Protein AF-A0A0K8S5V0-F1 (afdb_monomer_lite)

Sequence (129 aa):
MAKTDKPDLTLFTMEKYEAITKYKTSYHTFQMPVTLALLMTGVEDPETHRQAKTILLKMGEFFQIQDDFLDCFGDPAVTGKNGTDIQDGKCTWLAVVALQRATPKQRQFMEENYGSSDPEAVAKIRHLY

Secondary structure (DSSP, 8-state):
----S---GGG--HHHHHHHHIIIIIIIIIIHHHHHHHHHTT---HHHHHHHHHHHHHHHHHHHHHHHHHHHHS-HHHHSS---TTTTT---HHHHHHHHH--HHHHHHHHHHTT-S-HHHHHHHHHH-

Radius of gyration: 17.79 Å; chains: 1; bounding box: 38×32×48 Å

Foldseek 3Di:
DQPPDADDLVCLAPVNLLVCQLPVWLCPPFLVVVVVVCVVVVNPDVVVSVVSSVVSSVVSSVVQLVVLVCLLPNDCVVVVDHRCCQLQNHSHPLSNVLCVVDDPVRVVLSSVQGNHPDPVSSVSSSVSD

Structure (mmCIF, N/CA/C/O backbone):
data_AF-A0A0K8S5V0-F1
#
_entry.id   AF-A0A0K8S5V0-F1
#
loop_
_atom_site.group_PDB
_atom_site.id
_atom_site.type_symbol
_atom_site.label_atom_id
_atom_site.label_alt_id
_atom_site.label_comp_id
_atom_site.label_asym_id
_atom_site.label_entity_id
_atom_site.label_seq_id
_atom_site.pdbx_PDB_ins_code
_atom_site.Cartn_x
_atom_site.Cartn_y
_atom_site.Cartn_z
_atom_site.occupancy
_atom_site.B_iso_or_equiv
_atom_site.auth_seq_id
_atom_site.auth_comp_id
_atom_site.auth_asym_id
_atom_site.auth_atom_id
_atom_site.pdbx_PDB_model_num
ATOM 1 N N . MET A 1 1 ? 5.108 -14.095 19.553 1.00 36.44 1 MET A N 1
ATOM 2 C CA . MET A 1 1 ? 5.157 -12.886 20.403 1.00 36.44 1 MET A CA 1
ATOM 3 C C . MET A 1 1 ? 4.077 -11.948 19.901 1.00 36.44 1 MET A C 1
ATOM 5 O O . MET A 1 1 ? 4.107 -11.625 18.721 1.00 36.44 1 MET A O 1
ATOM 9 N N . ALA A 1 2 ? 3.086 -11.609 20.727 1.00 40.25 2 ALA A N 1
ATOM 10 C CA . ALA A 1 2 ? 2.073 -10.628 20.343 1.00 40.25 2 ALA A CA 1
ATOM 11 C C . ALA A 1 2 ? 2.767 -9.270 20.153 1.00 40.25 2 ALA A C 1
ATOM 13 O O . ALA A 1 2 ? 3.484 -8.836 21.052 1.00 40.25 2 ALA A O 1
ATOM 14 N N . LYS A 1 3 ? 2.615 -8.637 18.983 1.00 49.25 3 LYS A N 1
ATOM 15 C CA . LYS A 1 3 ? 3.011 -7.235 18.802 1.00 49.25 3 LYS A CA 1
ATOM 16 C C . LYS A 1 3 ? 2.141 -6.410 19.748 1.00 49.25 3 LYS A C 1
ATOM 18 O O . LYS A 1 3 ? 0.935 -6.335 19.554 1.00 49.25 3 LYS A O 1
ATOM 23 N N . THR A 1 4 ? 2.742 -5.883 20.806 1.00 51.28 4 THR A N 1
ATOM 24 C CA . THR A 1 4 ? 2.051 -5.124 21.857 1.00 51.28 4 THR A CA 1
ATOM 25 C C . THR A 1 4 ? 1.828 -3.658 21.501 1.00 51.28 4 THR A C 1
ATOM 27 O O . THR A 1 4 ? 1.014 -3.009 22.151 1.00 51.28 4 THR A O 1
ATOM 30 N N . ASP A 1 5 ? 2.483 -3.146 20.458 1.00 71.00 5 ASP A N 1
ATOM 31 C CA . ASP A 1 5 ? 2.390 -1.733 20.100 1.00 71.00 5 ASP A CA 1
ATOM 32 C C . ASP A 1 5 ? 1.408 -1.544 18.944 1.00 71.00 5 ASP A C 1
ATOM 34 O O . ASP A 1 5 ? 1.657 -1.969 17.811 1.00 71.00 5 ASP A O 1
ATOM 38 N N . LYS A 1 6 ? 0.271 -0.907 19.249 1.00 83.44 6 LYS A N 1
ATOM 39 C CA . LYS A 1 6 ? -0.672 -0.428 18.234 1.00 83.44 6 LYS A CA 1
ATOM 40 C C . LYS A 1 6 ? 0.050 0.513 17.262 1.00 83.44 6 LYS A C 1
ATOM 42 O O . LYS A 1 6 ? 0.926 1.270 17.688 1.00 83.44 6 LYS A O 1
ATOM 47 N N . PRO A 1 7 ? -0.305 0.501 15.967 1.00 92.88 7 PRO A N 1
ATOM 48 C CA . PRO A 1 7 ? 0.331 1.381 15.002 1.00 92.88 7 PRO A CA 1
ATOM 49 C C . PRO A 1 7 ? 0.015 2.848 15.308 1.00 92.88 7 PRO A C 1
ATOM 51 O O . PRO A 1 7 ? -1.126 3.208 15.593 1.00 92.88 7 PRO A O 1
ATOM 54 N N . ASP A 1 8 ? 1.021 3.707 15.172 1.00 94.62 8 ASP A N 1
ATOM 55 C CA . ASP A 1 8 ? 0.813 5.151 15.171 1.00 94.62 8 ASP A CA 1
ATOM 56 C C . ASP A 1 8 ? 0.173 5.582 13.840 1.00 94.62 8 ASP A C 1
ATOM 58 O O . ASP A 1 8 ? 0.841 5.693 12.804 1.00 94.62 8 ASP A O 1
ATOM 62 N N . LEU A 1 9 ? -1.141 5.825 13.877 1.00 96.00 9 LEU A N 1
ATOM 63 C CA . LEU A 1 9 ? -1.925 6.231 12.710 1.00 96.00 9 LEU A CA 1
ATOM 64 C C . LEU A 1 9 ? -1.591 7.650 12.226 1.00 96.00 9 LEU A C 1
ATOM 66 O O . LEU A 1 9 ? -1.969 8.015 11.114 1.00 96.00 9 LEU A O 1
ATOM 70 N N . THR A 1 10 ? -0.851 8.461 12.992 1.00 95.81 10 THR A N 1
ATOM 71 C CA . THR A 1 10 ? -0.358 9.760 12.496 1.00 95.81 10 THR A CA 1
ATOM 72 C C . THR A 1 10 ? 0.660 9.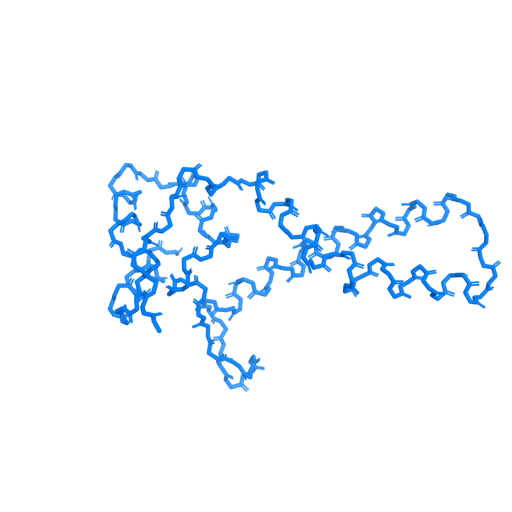589 11.372 1.00 95.81 10 THR A C 1
ATOM 74 O O . THR A 1 10 ? 0.771 10.449 10.500 1.00 95.81 10 THR A O 1
ATOM 77 N N . LEU A 1 11 ? 1.341 8.440 11.331 1.00 96.19 11 LEU A N 1
ATOM 78 C CA . LEU A 1 11 ? 2.292 8.103 10.280 1.00 96.19 11 LEU A CA 1
ATOM 79 C C . LEU A 1 11 ? 1.615 7.569 9.012 1.00 96.19 11 LEU A C 1
ATOM 81 O O . LEU A 1 11 ? 2.309 7.310 8.032 1.00 96.19 11 LEU A O 1
ATOM 85 N N . PHE A 1 12 ? 0.298 7.351 9.009 1.00 97.75 12 PHE A N 1
ATOM 86 C CA . PHE A 1 12 ? -0.423 6.752 7.883 1.00 97.75 12 PHE A CA 1
ATOM 87 C C . PHE A 1 12 ? -0.788 7.840 6.870 1.00 97.75 12 PHE A C 1
ATOM 89 O O . PHE A 1 12 ? -1.945 8.222 6.698 1.00 97.75 12 PHE A O 1
ATOM 96 N N . THR A 1 13 ? 0.239 8.370 6.212 1.00 98.12 13 THR A N 1
ATOM 97 C CA . THR A 1 13 ? 0.116 9.398 5.179 1.00 98.12 13 THR A CA 1
ATOM 98 C C . THR A 1 13 ? 0.231 8.786 3.787 1.00 98.12 13 THR A C 1
ATOM 100 O O . THR A 1 13 ? 0.876 7.751 3.600 1.00 98.12 13 THR A O 1
ATOM 103 N N . MET A 1 14 ? -0.359 9.449 2.785 1.00 98.00 14 MET A N 1
ATOM 104 C CA . MET A 1 14 ? -0.233 9.006 1.390 1.00 98.00 14 MET A CA 1
ATOM 105 C C . MET A 1 14 ? 1.226 9.030 0.928 1.00 98.00 14 MET A C 1
ATOM 107 O O . MET A 1 14 ? 1.671 8.096 0.280 1.00 98.00 14 MET A O 1
ATOM 111 N N . GLU A 1 15 ? 2.007 10.019 1.366 1.00 97.94 15 GLU A N 1
ATOM 112 C CA . GLU A 1 15 ? 3.447 10.083 1.094 1.00 97.94 15 GLU A CA 1
ATOM 113 C C . GLU A 1 15 ? 4.191 8.842 1.613 1.00 97.94 15 GLU A C 1
ATOM 115 O O . GLU A 1 15 ? 4.983 8.229 0.892 1.00 97.94 15 GLU A O 1
ATOM 120 N N . LYS A 1 16 ? 3.909 8.418 2.855 1.00 97.31 16 LYS A N 1
ATOM 121 C CA . LYS A 1 16 ? 4.514 7.203 3.411 1.00 97.31 16 LYS A CA 1
ATOM 122 C C . LYS A 1 16 ? 4.064 5.965 2.641 1.00 97.31 16 LYS A C 1
ATOM 124 O O . LYS A 1 16 ? 4.885 5.089 2.374 1.00 97.31 16 LYS A O 1
ATOM 129 N N . TYR A 1 17 ? 2.784 5.885 2.284 1.00 98.12 17 TYR A N 1
ATOM 130 C CA . TYR A 1 17 ? 2.240 4.776 1.506 1.00 98.12 17 TYR A CA 1
ATOM 131 C C . TYR A 1 17 ? 2.878 4.665 0.115 1.00 98.12 17 TYR A C 1
ATOM 133 O O . TYR A 1 17 ? 3.335 3.588 -0.269 1.00 98.12 17 TYR A O 1
ATOM 141 N N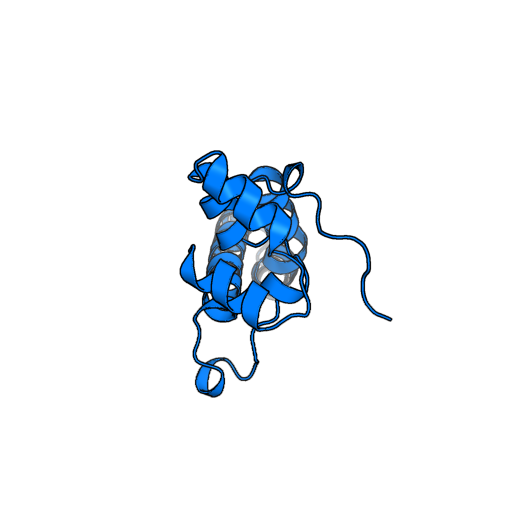 . GLU A 1 18 ? 2.987 5.776 -0.614 1.00 97.50 18 GLU A N 1
ATOM 142 C CA . GLU A 1 18 ? 3.641 5.845 -1.923 1.00 97.50 18 GLU A CA 1
ATOM 143 C C . GLU A 1 18 ? 5.113 5.425 -1.830 1.00 97.50 18 GLU A C 1
ATOM 145 O O . GLU A 1 18 ? 5.597 4.661 -2.668 1.00 97.50 18 GLU A O 1
ATOM 150 N N . ALA A 1 19 ? 5.828 5.855 -0.782 1.00 97.75 19 ALA A N 1
ATOM 151 C CA . ALA A 1 19 ? 7.206 5.440 -0.543 1.00 97.75 19 ALA A CA 1
ATOM 152 C C . ALA A 1 19 ? 7.317 3.929 -0.277 1.00 97.75 19 ALA A C 1
ATOM 154 O O . ALA A 1 19 ? 8.146 3.261 -0.902 1.00 97.75 19 ALA A O 1
ATOM 155 N N . ILE A 1 20 ? 6.474 3.375 0.605 1.00 97.06 20 ILE A N 1
ATOM 156 C CA . ILE A 1 20 ? 6.428 1.930 0.883 1.00 97.06 20 ILE A CA 1
ATOM 157 C C . ILE A 1 20 ? 6.180 1.171 -0.415 1.00 97.06 20 ILE A C 1
ATOM 159 O O . ILE A 1 20 ? 6.961 0.292 -0.764 1.00 97.06 2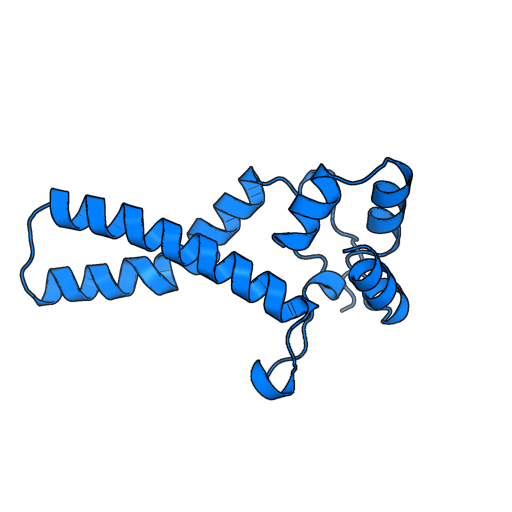0 ILE A O 1
ATOM 163 N N . THR A 1 21 ? 5.144 1.541 -1.155 1.00 97.06 21 THR A N 1
ATOM 164 C CA . THR A 1 21 ? 4.732 0.864 -2.384 1.00 97.06 21 THR A CA 1
ATOM 165 C C . THR A 1 21 ? 5.821 0.899 -3.453 1.00 97.06 21 THR A C 1
ATOM 167 O O . THR A 1 21 ? 6.168 -0.134 -4.034 1.00 97.06 21 THR A O 1
ATOM 170 N N . LYS A 1 22 ? 6.441 2.067 -3.653 1.00 96.81 22 LYS A N 1
ATOM 171 C CA . LYS A 1 22 ? 7.530 2.256 -4.613 1.00 96.81 22 LYS A CA 1
ATOM 172 C C . LYS A 1 22 ? 8.694 1.302 -4.352 1.00 96.81 22 LYS A C 1
ATOM 174 O O . LYS A 1 22 ? 9.177 0.673 -5.293 1.00 96.81 22 LYS A O 1
ATOM 179 N N . TYR A 1 23 ? 9.154 1.201 -3.104 1.00 97.38 23 TYR A N 1
ATOM 180 C CA . TYR A 1 23 ? 10.350 0.423 -2.761 1.00 97.38 23 TYR A CA 1
ATOM 181 C C . TYR A 1 23 ? 10.067 -1.048 -2.459 1.00 97.38 23 TYR A C 1
ATOM 183 O O . TYR A 1 23 ? 10.852 -1.904 -2.861 1.00 97.38 23 TYR A O 1
ATOM 191 N N . LYS A 1 24 ? 8.950 -1.355 -1.796 1.00 95.75 24 LYS A N 1
ATOM 192 C CA . LYS A 1 24 ? 8.551 -2.726 -1.459 1.00 95.75 24 LYS A CA 1
ATOM 193 C C . LYS A 1 24 ? 8.097 -3.498 -2.693 1.00 95.75 24 LYS A C 1
ATOM 195 O O . LYS A 1 24 ? 8.415 -4.676 -2.784 1.00 95.75 24 LYS A O 1
ATOM 200 N N . THR A 1 25 ? 7.409 -2.851 -3.636 1.00 95.50 25 THR A N 1
ATOM 201 C CA . THR A 1 25 ? 6.670 -3.556 -4.697 1.00 95.50 25 THR A CA 1
ATOM 202 C C . THR A 1 25 ? 7.084 -3.101 -6.090 1.00 95.50 25 THR A C 1
ATOM 204 O O . THR A 1 25 ? 7.576 -3.908 -6.877 1.00 95.50 25 THR A O 1
ATOM 207 N N . SER A 1 26 ? 6.974 -1.809 -6.409 1.00 97.44 26 SER A N 1
ATOM 208 C CA . SER A 1 26 ? 7.101 -1.349 -7.800 1.00 97.44 26 SER A CA 1
ATOM 209 C C . SER A 1 26 ? 8.451 -1.669 -8.450 1.00 97.44 26 SER A C 1
ATOM 211 O O . SER A 1 26 ? 8.495 -2.043 -9.625 1.00 97.44 26 SER A O 1
ATOM 213 N N . TYR A 1 27 ? 9.557 -1.548 -7.708 1.00 97.69 27 TYR A N 1
ATOM 214 C CA . TYR A 1 27 ? 10.879 -1.843 -8.261 1.00 97.69 27 TYR A CA 1
ATOM 215 C C . TYR A 1 27 ? 11.048 -3.317 -8.627 1.00 97.69 27 TYR A C 1
ATOM 217 O O . TYR A 1 27 ? 11.391 -3.614 -9.768 1.00 97.69 27 TYR A O 1
ATOM 225 N N . HIS A 1 28 ? 10.807 -4.239 -7.694 1.00 96.19 28 HIS A N 1
ATOM 226 C CA . HIS A 1 28 ? 11.114 -5.649 -7.933 1.00 96.19 28 HIS A CA 1
ATOM 227 C C . HIS A 1 28 ? 10.068 -6.372 -8.778 1.00 96.19 28 HIS A C 1
ATOM 229 O O . HIS A 1 28 ? 10.437 -7.236 -9.568 1.00 96.19 28 HIS A O 1
ATOM 235 N N . THR A 1 29 ? 8.795 -5.994 -8.660 1.00 97.56 29 THR A N 1
ATOM 236 C CA . THR A 1 29 ? 7.706 -6.652 -9.388 1.00 97.56 29 THR A CA 1
ATOM 237 C C . THR A 1 29 ? 7.602 -6.163 -10.831 1.00 97.56 29 THR A C 1
ATOM 239 O O . THR A 1 29 ? 7.327 -6.961 -11.722 1.00 97.56 29 THR A O 1
ATOM 242 N N . PHE A 1 30 ? 7.835 -4.869 -11.086 1.00 98.12 30 PHE A N 1
ATOM 243 C CA . PHE A 1 30 ? 7.586 -4.267 -12.404 1.00 98.12 30 PHE A CA 1
ATOM 244 C C . PHE A 1 30 ? 8.851 -3.727 -13.065 1.00 98.12 30 PHE A C 1
ATOM 246 O O . PHE A 1 30 ? 9.168 -4.104 -14.192 1.00 98.12 30 PHE A O 1
ATOM 253 N N . GLN A 1 31 ? 9.592 -2.842 -12.393 1.00 97.94 31 GLN A N 1
ATOM 254 C CA . GLN A 1 31 ? 10.693 -2.131 -13.049 1.00 97.94 31 GLN A CA 1
ATOM 255 C C . GLN A 1 31 ? 11.896 -3.031 -13.357 1.00 97.94 31 GLN A C 1
ATOM 257 O O . GLN A 1 31 ? 12.411 -2.981 -14.476 1.00 97.94 31 GLN A O 1
ATOM 262 N N . MET A 1 32 ? 12.352 -3.841 -12.400 1.00 97.12 32 MET A N 1
ATOM 263 C CA . MET A 1 32 ? 13.547 -4.676 -12.555 1.00 97.12 32 MET A CA 1
ATOM 264 C C . MET A 1 32 ? 13.394 -5.749 -13.646 1.00 97.12 32 MET A C 1
ATOM 266 O O . MET A 1 32 ? 14.288 -5.817 -14.490 1.00 97.12 32 MET A O 1
ATOM 270 N N . PRO A 1 33 ? 12.294 -6.530 -13.719 1.00 98.06 33 PRO A N 1
ATOM 271 C CA . PRO A 1 33 ? 12.130 -7.546 -14.761 1.00 98.06 33 PRO A CA 1
ATOM 272 C C . PRO A 1 33 ? 12.159 -6.963 -16.177 1.00 98.06 33 PRO A C 1
ATOM 274 O O . PRO A 1 33 ? 12.830 -7.499 -17.057 1.00 98.06 33 PRO A O 1
ATOM 277 N N . VAL A 1 34 ? 11.489 -5.827 -16.395 1.00 97.81 34 VAL A N 1
ATOM 278 C CA . VAL A 1 34 ? 11.472 -5.174 -17.712 1.00 97.81 34 VAL A CA 1
ATOM 279 C C . VAL A 1 34 ? 12.822 -4.549 -18.034 1.00 97.81 34 VAL A C 1
ATOM 281 O O . VAL A 1 34 ? 13.293 -4.668 -19.158 1.00 97.81 34 VAL A O 1
ATOM 284 N N . THR A 1 35 ? 13.486 -3.930 -17.056 1.00 96.69 35 THR A N 1
ATOM 285 C CA . THR A 1 35 ? 14.823 -3.353 -17.270 1.00 96.69 35 THR A CA 1
ATOM 286 C C . THR A 1 35 ? 15.837 -4.434 -17.624 1.00 96.69 35 THR A C 1
ATOM 288 O O . THR A 1 35 ? 16.628 -4.247 -18.543 1.00 96.69 35 THR A O 1
ATOM 291 N N . LEU A 1 36 ? 15.777 -5.590 -16.957 1.00 97.50 36 LEU A N 1
ATOM 292 C CA . LEU A 1 36 ? 16.597 -6.747 -17.304 1.00 97.50 36 LEU A CA 1
ATOM 293 C C . LEU A 1 36 ? 16.333 -7.200 -18.746 1.00 97.50 36 LEU A C 1
ATOM 295 O O . LEU A 1 36 ? 17.283 -7.391 -19.498 1.00 97.50 36 LEU A O 1
ATOM 299 N N . ALA A 1 37 ? 15.065 -7.312 -19.152 1.00 98.00 37 ALA A N 1
ATOM 300 C CA . ALA A 1 37 ? 14.713 -7.681 -20.520 1.00 98.00 37 ALA A CA 1
ATOM 301 C C . ALA A 1 37 ? 15.250 -6.672 -21.550 1.00 98.00 37 ALA A C 1
ATOM 303 O O . ALA A 1 37 ? 15.880 -7.082 -22.522 1.00 98.00 37 ALA A O 1
ATOM 304 N N . LEU A 1 38 ? 15.084 -5.365 -21.307 1.00 97.62 38 LEU A N 1
ATOM 305 C CA . LEU A 1 38 ? 15.612 -4.308 -22.177 1.00 97.62 38 LEU A CA 1
ATOM 306 C C . LEU A 1 38 ? 17.128 -4.448 -22.366 1.00 97.62 38 LEU A C 1
ATOM 308 O O . LEU A 1 38 ? 17.600 -4.463 -23.504 1.00 97.62 38 LEU A O 1
ATOM 312 N N . LEU A 1 39 ? 17.868 -4.642 -21.269 1.00 96.44 39 LEU A N 1
ATOM 313 C CA . LEU A 1 39 ? 19.318 -4.856 -21.299 1.00 96.44 39 LEU A CA 1
ATOM 314 C C . LEU A 1 39 ? 19.698 -6.128 -22.070 1.00 96.44 39 LEU A C 1
ATOM 316 O O . LEU A 1 39 ? 20.591 -6.090 -22.911 1.00 96.44 39 LEU A O 1
ATOM 320 N N . MET A 1 40 ? 19.002 -7.244 -21.836 1.00 97.88 40 MET A N 1
ATOM 321 C CA . MET A 1 40 ? 19.266 -8.515 -22.525 1.00 97.88 40 MET A CA 1
ATOM 322 C C . MET A 1 40 ? 18.983 -8.451 -24.031 1.00 97.88 40 MET A C 1
ATOM 324 O O . MET A 1 40 ? 19.616 -9.168 -24.802 1.00 97.88 40 MET A O 1
ATOM 328 N N . THR A 1 41 ? 18.050 -7.598 -24.455 1.00 97.94 41 THR A N 1
ATOM 329 C CA . THR A 1 41 ? 17.721 -7.378 -25.874 1.00 97.94 41 THR A CA 1
ATOM 330 C C . THR A 1 41 ? 18.573 -6.301 -26.554 1.00 97.94 41 THR A C 1
ATOM 332 O O . THR A 1 41 ? 18.360 -6.025 -27.731 1.00 97.94 41 THR A O 1
ATOM 335 N N . GLY A 1 42 ? 19.534 -5.697 -25.845 1.00 96.88 42 GLY A N 1
ATOM 336 C CA . GLY A 1 42 ? 20.414 -4.662 -26.398 1.00 96.88 42 GLY A CA 1
ATOM 337 C C . GLY A 1 42 ? 19.739 -3.302 -26.606 1.00 96.88 42 GLY A C 1
ATOM 338 O O . GLY A 1 42 ? 20.182 -2.518 -27.441 1.00 96.88 42 GLY A O 1
ATOM 339 N N . VAL A 1 43 ? 18.659 -3.005 -25.877 1.00 97.44 43 VAL A N 1
ATOM 340 C CA . VAL A 1 43 ? 18.028 -1.678 -25.904 1.00 97.44 43 VAL A CA 1
ATOM 341 C C . VAL A 1 43 ? 18.813 -0.747 -24.982 1.00 97.44 43 VAL A C 1
ATOM 343 O O . VAL A 1 43 ? 18.688 -0.824 -23.761 1.00 97.44 43 VAL A O 1
ATOM 346 N N . GLU A 1 44 ? 19.620 0.137 -25.566 1.00 93.88 44 GLU A N 1
ATOM 347 C CA . GLU A 1 44 ? 20.512 1.046 -24.826 1.00 93.88 44 GLU A CA 1
ATOM 348 C C . GLU A 1 44 ? 19.977 2.481 -24.697 1.00 93.88 44 GLU A C 1
ATOM 350 O O . GLU A 1 44 ? 20.519 3.259 -23.915 1.00 93.88 44 GLU A O 1
ATOM 355 N N . ASP A 1 45 ? 18.914 2.839 -25.430 1.00 97.56 45 ASP A N 1
ATOM 356 C CA . ASP A 1 45 ? 18.366 4.201 -25.441 1.00 97.56 45 ASP A CA 1
ATOM 357 C C . ASP A 1 45 ? 17.922 4.659 -24.032 1.00 97.56 45 ASP A C 1
ATOM 359 O O . ASP A 1 45 ? 16.949 4.119 -23.485 1.00 97.56 45 ASP A O 1
ATOM 363 N N . PRO A 1 46 ? 18.581 5.671 -23.431 1.00 96.25 46 PRO A N 1
ATOM 364 C CA . PRO A 1 46 ? 18.279 6.103 -22.068 1.00 96.25 46 PRO A CA 1
ATOM 365 C C . PRO A 1 46 ? 16.848 6.618 -21.891 1.00 96.25 46 PRO A C 1
ATOM 367 O O . PRO A 1 46 ? 16.275 6.486 -20.806 1.00 96.25 46 PRO A O 1
ATOM 370 N N . GLU A 1 47 ? 16.258 7.195 -22.940 1.00 97.75 47 GLU A N 1
ATOM 371 C CA . GLU A 1 47 ? 14.896 7.721 -22.888 1.00 97.75 47 GLU A CA 1
ATOM 372 C C . GLU A 1 47 ? 13.864 6.590 -22.792 1.00 97.75 47 GLU A C 1
ATOM 374 O O . GLU A 1 47 ? 12.950 6.664 -21.968 1.00 97.75 47 GLU A O 1
ATOM 379 N N . THR A 1 48 ? 14.061 5.494 -23.527 1.00 97.62 48 THR A N 1
ATOM 380 C CA . THR A 1 48 ? 13.251 4.274 -23.420 1.00 97.62 48 THR A CA 1
ATOM 381 C C . THR A 1 48 ? 13.277 3.711 -21.998 1.00 97.62 48 THR A C 1
ATOM 383 O O . THR A 1 48 ? 12.222 3.444 -21.417 1.00 97.62 48 THR A O 1
ATOM 386 N N . HIS A 1 49 ? 14.460 3.596 -21.381 1.00 97.00 49 HIS A N 1
ATOM 387 C CA . HIS A 1 49 ? 14.591 3.147 -19.985 1.00 97.00 49 HIS A CA 1
ATOM 388 C C . HIS A 1 49 ? 13.883 4.091 -19.007 1.00 97.00 49 HIS A C 1
ATOM 390 O O . HIS A 1 49 ? 13.211 3.640 -18.072 1.00 97.00 49 HIS A O 1
ATOM 396 N N . ARG A 1 50 ? 13.993 5.407 -19.225 1.00 97.75 50 ARG A N 1
ATOM 397 C CA . ARG A 1 50 ? 13.337 6.424 -18.395 1.00 97.75 50 ARG A CA 1
ATOM 398 C C . ARG A 1 50 ? 11.814 6.322 -18.482 1.00 97.75 50 ARG A C 1
ATOM 400 O O . ARG A 1 50 ? 11.157 6.294 -17.441 1.00 97.75 50 ARG A O 1
ATOM 407 N N . GLN A 1 51 ? 11.256 6.235 -19.689 1.00 98.12 51 GLN A N 1
ATOM 408 C CA . GLN A 1 51 ? 9.812 6.113 -19.914 1.00 98.12 51 GLN A CA 1
ATOM 409 C C . GLN A 1 51 ? 9.261 4.798 -19.359 1.00 98.12 51 GLN A C 1
ATOM 411 O O . GLN A 1 51 ? 8.264 4.814 -18.632 1.00 98.12 51 GLN A O 1
ATOM 416 N N . ALA A 1 52 ? 9.948 3.679 -19.617 1.00 97.88 52 ALA A N 1
ATOM 417 C CA . ALA A 1 52 ? 9.591 2.378 -19.062 1.00 97.88 52 ALA A CA 1
ATOM 418 C C . ALA A 1 52 ? 9.540 2.442 -17.533 1.00 97.88 52 ALA A C 1
ATOM 420 O O . ALA A 1 52 ? 8.530 2.082 -16.932 1.00 97.88 52 ALA A O 1
ATOM 421 N N . LYS A 1 53 ? 10.574 2.996 -16.886 1.00 97.56 53 LYS A N 1
ATOM 422 C CA . LYS A 1 53 ? 10.589 3.188 -15.430 1.00 97.56 53 LYS A CA 1
ATOM 423 C C . LYS A 1 53 ? 9.400 4.018 -14.943 1.00 97.56 53 LYS A C 1
ATOM 425 O O . LYS A 1 53 ? 8.770 3.627 -13.964 1.00 97.56 53 LYS A O 1
ATOM 430 N N . THR A 1 54 ? 9.073 5.135 -15.593 1.00 97.69 54 THR A N 1
ATOM 431 C CA . THR A 1 54 ? 7.926 5.973 -15.202 1.00 97.69 54 THR A CA 1
ATOM 432 C C . THR A 1 54 ? 6.610 5.192 -15.235 1.00 97.69 54 THR A C 1
ATOM 434 O O . THR A 1 54 ? 5.853 5.248 -14.266 1.00 97.69 54 THR A O 1
ATOM 437 N N . ILE A 1 55 ? 6.357 4.433 -16.303 1.00 98.19 55 ILE A N 1
ATOM 438 C CA . ILE A 1 55 ? 5.132 3.634 -16.457 1.00 98.19 55 ILE A CA 1
ATOM 439 C C . ILE A 1 55 ? 5.093 2.503 -15.425 1.00 98.19 55 ILE A C 1
ATOM 441 O O . ILE A 1 55 ? 4.110 2.345 -14.703 1.00 98.19 55 ILE A O 1
ATOM 445 N N . LEU A 1 56 ? 6.182 1.745 -15.306 1.00 98.31 56 LEU A N 1
ATOM 446 C CA . LEU A 1 56 ? 6.257 0.557 -14.454 1.00 98.31 56 LEU A CA 1
ATOM 447 C C . LEU A 1 56 ? 6.143 0.894 -12.971 1.00 98.31 56 LEU A C 1
ATOM 449 O O . LEU A 1 56 ? 5.525 0.144 -12.218 1.00 98.31 56 LEU A O 1
ATOM 453 N N . LEU A 1 57 ? 6.680 2.040 -12.544 1.00 97.88 57 LEU A N 1
ATOM 454 C CA . LEU A 1 57 ? 6.503 2.489 -11.166 1.00 97.88 57 LEU A CA 1
ATOM 455 C C . LEU A 1 57 ? 5.036 2.811 -10.851 1.00 97.88 57 LEU A C 1
ATOM 457 O O . LEU A 1 57 ? 4.585 2.483 -9.754 1.00 97.88 57 LEU A O 1
ATOM 461 N N . LYS A 1 58 ? 4.287 3.374 -11.811 1.00 97.50 58 LYS A N 1
ATOM 462 C CA . LYS A 1 58 ? 2.844 3.627 -11.675 1.00 97.50 58 LYS A CA 1
ATOM 463 C C . LYS A 1 58 ? 2.004 2.356 -11.733 1.00 97.50 58 LYS A C 1
ATOM 465 O O . LYS A 1 58 ? 1.059 2.225 -10.962 1.00 97.50 58 LYS A O 1
ATOM 470 N N . MET A 1 59 ? 2.377 1.392 -12.572 1.00 98.06 59 MET A N 1
ATOM 471 C CA . MET A 1 59 ? 1.749 0.066 -12.562 1.00 98.06 59 MET A CA 1
ATOM 472 C C . MET A 1 59 ? 1.949 -0.636 -11.218 1.00 98.06 59 MET A C 1
ATOM 474 O O . MET A 1 59 ? 0.995 -1.177 -10.672 1.00 98.06 59 MET A O 1
ATOM 478 N N . GLY A 1 60 ? 3.160 -0.575 -10.657 1.00 97.75 60 GLY A N 1
ATOM 479 C CA . GLY A 1 60 ? 3.449 -1.141 -9.340 1.00 97.75 60 GLY A CA 1
ATOM 480 C C . GLY A 1 60 ? 2.688 -0.467 -8.203 1.00 97.75 60 GLY A C 1
ATOM 481 O O . GLY A 1 60 ? 2.254 -1.146 -7.276 1.00 97.75 60 GLY A O 1
ATOM 482 N N . GLU A 1 61 ? 2.467 0.845 -8.306 1.00 97.31 61 GLU A N 1
ATOM 483 C CA . GLU A 1 61 ? 1.624 1.585 -7.367 1.00 97.31 61 GLU A CA 1
ATOM 484 C C . GLU A 1 61 ? 0.184 1.070 -7.383 1.00 97.31 61 GLU A C 1
ATOM 486 O O . GLU A 1 61 ? -0.343 0.649 -6.356 1.00 97.31 61 GLU A O 1
ATOM 491 N N . PHE A 1 62 ? -0.421 1.010 -8.570 1.00 98.00 62 PHE A N 1
ATOM 492 C CA . PHE A 1 62 ? -1.773 0.486 -8.737 1.00 98.00 62 PHE A CA 1
ATOM 493 C C . PHE A 1 62 ? -1.896 -0.985 -8.314 1.00 98.00 62 PHE A C 1
ATOM 495 O O . PHE A 1 62 ? -2.882 -1.370 -7.689 1.00 98.00 62 PHE A O 1
ATOM 502 N N . PHE A 1 63 ? -0.886 -1.802 -8.612 1.00 98.19 63 PHE A N 1
ATOM 503 C CA . PHE A 1 63 ? -0.851 -3.203 -8.209 1.00 98.19 63 PHE A CA 1
ATOM 504 C C . PHE A 1 63 ? -0.889 -3.369 -6.686 1.00 98.19 63 PHE A C 1
ATOM 506 O O . PHE A 1 63 ? -1.650 -4.196 -6.193 1.00 98.19 63 PHE A O 1
ATOM 513 N N . GLN A 1 64 ? -0.128 -2.571 -5.928 1.00 98.25 64 GLN A N 1
ATOM 514 C CA . GLN A 1 64 ? -0.176 -2.648 -4.466 1.00 98.25 64 GLN A CA 1
ATOM 515 C C . GLN A 1 64 ? -1.513 -2.152 -3.908 1.00 98.25 64 GLN A C 1
ATOM 517 O O . GLN A 1 64 ? -2.021 -2.745 -2.966 1.00 98.25 64 GLN A O 1
ATOM 522 N N . ILE A 1 65 ? -2.125 -1.129 -4.515 1.00 98.31 65 ILE A N 1
ATOM 523 C CA . ILE A 1 65 ? -3.476 -0.682 -4.132 1.00 98.31 65 ILE A CA 1
ATOM 524 C C . ILE A 1 65 ? -4.487 -1.823 -4.310 1.00 98.31 65 ILE A C 1
ATOM 526 O O . ILE A 1 65 ? -5.341 -2.041 -3.451 1.00 98.31 65 ILE A O 1
ATOM 530 N N . GLN A 1 66 ? -4.386 -2.569 -5.413 1.00 97.94 66 GLN A N 1
ATOM 531 C CA . GLN A 1 66 ? -5.224 -3.740 -5.648 1.00 97.94 66 GLN A CA 1
ATOM 532 C C . GLN A 1 66 ? -4.938 -4.865 -4.640 1.00 97.94 66 GLN A C 1
ATOM 534 O O . GLN A 1 66 ? -5.892 -5.450 -4.134 1.00 97.94 66 GLN A O 1
ATOM 539 N N . ASP A 1 67 ? -3.671 -5.158 -4.332 1.00 97.56 67 ASP A N 1
ATOM 540 C CA . ASP A 1 67 ? -3.299 -6.158 -3.317 1.00 97.56 67 ASP A CA 1
ATOM 541 C C . ASP A 1 67 ? -3.869 -5.795 -1.939 1.00 97.56 67 ASP A C 1
ATOM 543 O O . ASP A 1 67 ? -4.524 -6.633 -1.328 1.00 97.56 67 ASP A O 1
ATOM 547 N N . ASP A 1 68 ? -3.742 -4.538 -1.502 1.00 98.19 68 ASP A N 1
ATOM 548 C CA . ASP A 1 68 ? -4.303 -4.057 -0.231 1.00 98.19 68 ASP A CA 1
ATOM 549 C C . ASP A 1 68 ? -5.841 -4.178 -0.196 1.00 98.19 68 ASP A C 1
ATOM 551 O O . ASP A 1 68 ? -6.435 -4.536 0.825 1.00 98.19 68 ASP A O 1
ATOM 555 N N . PHE A 1 69 ? -6.516 -3.882 -1.315 1.00 98.12 69 PHE A N 1
ATOM 556 C CA . PHE A 1 69 ? -7.968 -4.049 -1.423 1.00 98.12 69 PHE A CA 1
ATOM 557 C C . PHE A 1 69 ? -8.373 -5.523 -1.331 1.00 98.12 69 PHE A C 1
ATOM 559 O O . PHE A 1 69 ? -9.312 -5.866 -0.609 1.00 98.12 69 PHE A O 1
ATOM 566 N N . LEU A 1 70 ? -7.671 -6.395 -2.057 1.00 97.75 70 LEU A N 1
ATOM 567 C CA . LEU A 1 70 ? -7.935 -7.831 -2.073 1.00 97.75 70 LEU A CA 1
ATOM 568 C C . LEU A 1 70 ? -7.569 -8.506 -0.748 1.00 97.75 70 LEU A C 1
ATOM 570 O O . LEU A 1 70 ? -8.213 -9.489 -0.396 1.00 97.75 70 LEU A O 1
ATOM 574 N N . ASP A 1 71 ? -6.605 -7.981 0.006 1.00 97.75 71 ASP A N 1
ATOM 575 C CA . ASP A 1 71 ? -6.317 -8.437 1.368 1.00 97.75 71 ASP A CA 1
ATOM 576 C C . ASP A 1 71 ? -7.552 -8.242 2.266 1.00 97.75 71 ASP A C 1
ATOM 578 O O . ASP A 1 71 ? -7.993 -9.164 2.946 1.00 97.75 71 ASP A O 1
ATOM 582 N N . CYS A 1 72 ? -8.206 -7.078 2.190 1.00 97.00 72 CYS A N 1
ATOM 583 C CA . CYS A 1 72 ? -9.364 -6.777 3.033 1.00 97.00 72 CYS A CA 1
ATOM 584 C C . CYS A 1 72 ? -10.685 -7.400 2.539 1.00 97.00 72 CYS A C 1
ATOM 586 O O . CYS A 1 72 ? -11.481 -7.910 3.336 1.00 97.00 72 CYS A O 1
ATOM 588 N N . PHE A 1 73 ? -10.946 -7.338 1.231 1.00 97.06 73 PHE A N 1
ATOM 589 C CA . PHE A 1 73 ? -12.252 -7.655 0.641 1.00 97.06 73 PHE A CA 1
ATOM 590 C C . PHE A 1 73 ? -12.240 -8.817 -0.351 1.00 97.06 73 PHE A C 1
ATOM 592 O O . PHE A 1 73 ? -13.313 -9.247 -0.777 1.00 97.06 73 PHE A O 1
ATOM 599 N N . GLY A 1 74 ? -11.067 -9.326 -0.723 1.00 96.00 74 GLY A N 1
ATOM 600 C CA . GLY A 1 74 ? -10.949 -10.456 -1.634 1.00 96.00 74 GLY A CA 1
ATOM 601 C C . GLY A 1 74 ? -11.489 -11.748 -1.025 1.00 96.00 74 GLY A C 1
ATOM 602 O O . GLY A 1 74 ? -11.478 -11.945 0.190 1.00 96.00 74 GLY A O 1
ATOM 603 N N . ASP A 1 75 ? -11.965 -12.640 -1.891 1.00 94.88 75 ASP A N 1
ATOM 604 C CA . ASP A 1 75 ? -12.336 -14.000 -1.507 1.00 94.88 75 ASP A CA 1
ATOM 605 C C . ASP A 1 75 ? -11.061 -14.841 -1.302 1.00 94.88 75 ASP A C 1
ATOM 607 O O . ASP A 1 75 ? -10.307 -15.014 -2.269 1.00 94.88 75 ASP A O 1
ATOM 611 N N . PRO A 1 76 ? -10.810 -15.400 -0.098 1.00 93.81 76 PRO A N 1
ATOM 612 C CA . PRO A 1 76 ? -9.653 -16.256 0.162 1.00 93.81 76 PRO A CA 1
ATOM 613 C C . PRO A 1 76 ? -9.524 -17.453 -0.787 1.00 93.81 76 PRO A C 1
ATOM 615 O O . PRO A 1 76 ? -8.408 -17.901 -1.051 1.00 93.81 76 PRO A O 1
ATOM 618 N N . ALA A 1 77 ? -10.635 -17.964 -1.333 1.00 94.81 77 ALA A N 1
ATOM 619 C CA . ALA A 1 77 ? -10.610 -19.052 -2.312 1.00 94.81 77 ALA A CA 1
ATOM 620 C C . ALA A 1 77 ? -9.992 -18.627 -3.656 1.00 94.81 77 ALA A C 1
ATOM 622 O O . ALA A 1 77 ? -9.454 -19.466 -4.377 1.00 94.81 77 ALA A O 1
ATOM 623 N N . VAL A 1 78 ? -10.049 -17.332 -3.984 1.00 94.19 78 VAL A N 1
ATOM 624 C CA . VAL A 1 78 ? -9.487 -16.752 -5.212 1.00 94.19 78 VAL A CA 1
ATOM 625 C C . VAL A 1 78 ? -8.094 -16.179 -4.964 1.00 94.19 78 VAL A C 1
ATOM 627 O O . VAL A 1 78 ? -7.191 -16.391 -5.769 1.00 94.19 78 VAL A O 1
ATOM 630 N N . THR A 1 79 ? -7.894 -15.464 -3.854 1.00 91.62 79 THR A N 1
ATOM 631 C CA . THR A 1 79 ? -6.601 -14.842 -3.520 1.00 91.62 79 THR A CA 1
ATOM 632 C C . THR A 1 79 ? -5.575 -15.855 -3.007 1.00 91.62 79 THR A C 1
ATOM 634 O O . THR A 1 79 ? -4.379 -15.565 -3.001 1.00 91.62 79 THR A O 1
ATOM 637 N N . GLY A 1 80 ? -6.026 -17.031 -2.554 1.00 92.50 80 GLY A N 1
ATOM 638 C CA . GLY A 1 80 ? -5.185 -18.084 -1.984 1.00 92.50 80 GLY A CA 1
ATOM 639 C C . GLY A 1 80 ? -4.620 -17.753 -0.599 1.00 92.50 80 GLY A C 1
ATOM 640 O O . GLY A 1 80 ? -3.786 -18.501 -0.088 1.00 92.50 80 GLY A O 1
ATOM 641 N N . LYS A 1 81 ? -5.044 -16.638 0.013 1.00 90.06 81 LYS A N 1
ATOM 642 C CA . LYS A 1 81 ? -4.578 -16.173 1.324 1.00 90.06 81 LYS A CA 1
ATOM 643 C C . LYS A 1 81 ? -5.712 -15.527 2.117 1.00 90.06 81 LYS A C 1
ATOM 645 O O . LYS A 1 81 ? -6.592 -14.883 1.555 1.00 90.06 81 LYS A O 1
ATOM 650 N N . ASN A 1 82 ? -5.648 -15.660 3.439 1.00 91.38 82 ASN A N 1
ATOM 651 C CA . ASN A 1 82 ? -6.457 -14.834 4.330 1.00 91.38 82 ASN A CA 1
ATOM 652 C C . ASN A 1 82 ? -5.772 -13.479 4.503 1.00 91.38 82 ASN A C 1
ATOM 654 O O . ASN A 1 82 ? -4.559 -13.438 4.716 1.00 91.38 82 ASN A O 1
ATOM 658 N N . GLY A 1 83 ? -6.550 -12.401 4.442 1.00 92.75 83 GLY A N 1
ATOM 659 C CA . GLY A 1 83 ? -6.046 -11.064 4.713 1.00 92.75 83 GLY A CA 1
ATOM 660 C C . GLY A 1 83 ? -5.642 -10.867 6.168 1.00 92.75 83 GLY A C 1
ATOM 661 O O . GLY A 1 83 ? -6.344 -11.314 7.085 1.00 92.75 83 GLY A O 1
ATOM 662 N N . THR A 1 84 ? -4.508 -10.205 6.380 1.00 96.06 84 THR A N 1
ATOM 663 C CA . THR A 1 84 ? -3.962 -9.918 7.716 1.00 96.06 84 THR A CA 1
ATOM 664 C C . THR A 1 84 ? -3.598 -8.454 7.918 1.00 96.06 84 THR A C 1
ATOM 666 O O . THR A 1 84 ? -3.113 -8.092 8.989 1.00 96.06 84 THR A O 1
ATOM 669 N N . ASP A 1 85 ? -3.807 -7.587 6.928 1.00 97.44 85 ASP A N 1
ATOM 670 C CA . ASP A 1 85 ? -3.256 -6.232 6.958 1.00 97.44 85 ASP A CA 1
ATOM 671 C C . ASP A 1 85 ? -3.791 -5.369 8.107 1.00 97.44 85 ASP A C 1
ATOM 673 O O . ASP A 1 85 ? -3.024 -4.623 8.729 1.00 97.44 85 ASP A O 1
ATOM 677 N N . ILE A 1 86 ? -5.083 -5.500 8.423 1.00 97.38 86 ILE A N 1
ATOM 678 C CA . ILE A 1 86 ? -5.719 -4.800 9.547 1.00 97.38 86 ILE A CA 1
ATOM 679 C C . ILE A 1 86 ? -5.142 -5.308 10.872 1.00 97.38 86 ILE A C 1
ATOM 681 O O . ILE A 1 86 ? -4.774 -4.504 11.728 1.00 97.38 86 ILE A O 1
ATOM 685 N N . GLN A 1 87 ? -5.037 -6.631 11.027 1.00 96.56 87 GLN A N 1
ATOM 686 C CA . GLN A 1 87 ? -4.498 -7.301 12.213 1.00 96.56 87 GLN A CA 1
ATOM 687 C C . GLN A 1 87 ? -3.052 -6.885 12.474 1.00 96.56 87 GLN A C 1
ATOM 689 O O . GLN A 1 87 ? -2.667 -6.582 13.600 1.00 96.56 87 GLN A O 1
ATOM 694 N N . ASP A 1 88 ? -2.254 -6.848 11.410 1.00 96.19 88 ASP A N 1
ATOM 695 C CA . ASP A 1 88 ? -0.830 -6.532 11.448 1.00 96.19 88 ASP A CA 1
ATOM 696 C C . ASP A 1 88 ? -0.556 -5.032 11.629 1.00 96.19 88 ASP A C 1
ATOM 698 O O . ASP A 1 88 ? 0.606 -4.637 11.795 1.00 96.19 88 ASP A O 1
ATOM 702 N N . GLY A 1 89 ? -1.599 -4.196 11.569 1.00 96.62 89 GLY A N 1
ATOM 703 C CA . GLY A 1 89 ? -1.494 -2.748 11.689 1.00 96.62 89 GLY A CA 1
ATOM 704 C C . GLY A 1 89 ? -0.720 -2.127 10.530 1.00 96.62 89 GLY A C 1
ATOM 705 O O . GLY A 1 89 ? 0.071 -1.206 10.739 1.00 96.62 89 GLY A O 1
ATOM 706 N N . LYS A 1 90 ? -0.882 -2.650 9.309 1.00 97.12 90 LYS A N 1
ATOM 707 C CA . LYS A 1 90 ? -0.132 -2.164 8.144 1.00 97.12 90 LYS A CA 1
ATOM 708 C C . LYS A 1 90 ? -0.680 -0.832 7.639 1.00 97.12 90 LYS A C 1
ATOM 710 O O . LYS A 1 90 ? -1.884 -0.579 7.659 1.00 97.12 90 LYS A O 1
ATOM 715 N N . CYS A 1 91 ? 0.236 -0.005 7.137 1.00 97.88 91 CYS A N 1
ATOM 716 C CA . CYS A 1 91 ? -0.080 1.215 6.399 1.00 97.88 91 CYS A CA 1
ATOM 717 C C . CYS A 1 91 ? -0.543 0.831 4.986 1.00 97.88 91 CYS A C 1
ATOM 719 O O . CYS A 1 91 ? 0.277 0.758 4.071 1.00 97.88 91 CYS A O 1
ATOM 721 N N . THR A 1 92 ? -1.827 0.505 4.847 1.00 98.38 92 THR A N 1
ATOM 722 C CA . THR A 1 92 ? -2.467 0.146 3.574 1.00 98.38 92 THR A CA 1
ATOM 723 C C . THR A 1 92 ? -3.109 1.357 2.916 1.00 98.38 92 THR A C 1
ATOM 725 O O . THR A 1 92 ? -3.426 2.349 3.582 1.00 98.38 92 THR A O 1
ATOM 728 N N . TRP A 1 93 ? -3.384 1.253 1.616 1.00 98.56 93 TRP A N 1
ATOM 729 C CA . TRP A 1 93 ? -4.138 2.271 0.891 1.00 98.56 93 TRP A CA 1
ATOM 730 C C . TRP A 1 93 ? -5.503 2.544 1.536 1.00 98.56 93 TRP A C 1
ATOM 732 O O . TRP A 1 93 ? -5.865 3.702 1.746 1.00 98.56 93 TRP A O 1
ATOM 742 N N . LEU A 1 94 ? -6.228 1.484 1.920 1.00 98.50 94 LEU A N 1
ATOM 743 C CA . LEU A 1 94 ? -7.533 1.591 2.580 1.00 98.50 94 LEU A CA 1
ATOM 744 C C . LEU A 1 94 ? -7.444 2.389 3.885 1.00 98.50 94 LEU A C 1
ATOM 746 O O . LEU A 1 94 ? -8.233 3.310 4.093 1.00 98.50 94 LEU A O 1
ATOM 750 N N . ALA A 1 95 ? -6.460 2.093 4.739 1.00 98.44 95 ALA A N 1
ATOM 751 C CA . ALA A 1 95 ? -6.291 2.794 6.007 1.00 98.44 95 ALA A CA 1
ATOM 752 C C . ALA A 1 95 ? -5.968 4.278 5.808 1.00 98.44 95 ALA A C 1
ATOM 754 O O . ALA A 1 95 ? -6.568 5.128 6.465 1.00 98.44 95 ALA A O 1
ATOM 755 N N . VAL A 1 96 ? -5.063 4.599 4.880 1.00 98.56 96 VAL A N 1
ATOM 756 C CA . VAL A 1 96 ? -4.693 5.988 4.572 1.00 98.56 96 VAL A CA 1
ATOM 757 C C . VAL A 1 96 ? -5.893 6.767 4.033 1.00 98.56 96 VAL A C 1
ATOM 759 O O . VAL A 1 96 ? -6.184 7.860 4.521 1.00 98.56 96 VAL A O 1
ATOM 762 N N . VAL A 1 97 ? -6.622 6.216 3.059 1.00 98.50 97 VAL A N 1
ATOM 763 C CA . VAL A 1 97 ? -7.786 6.890 2.460 1.00 98.50 97 VAL A CA 1
ATOM 764 C C . VAL A 1 97 ? -8.931 7.030 3.464 1.00 98.50 97 VAL A C 1
ATOM 766 O O . VAL A 1 97 ? -9.581 8.077 3.502 1.00 98.50 97 VAL A O 1
ATOM 769 N N . ALA A 1 98 ? -9.160 6.027 4.315 1.00 98.44 98 ALA A N 1
ATOM 770 C CA . ALA A 1 98 ? -10.135 6.117 5.396 1.00 98.44 98 ALA A CA 1
ATOM 771 C C . ALA A 1 98 ? -9.769 7.241 6.376 1.00 98.44 98 ALA A C 1
ATOM 773 O O . ALA A 1 98 ? -10.609 8.089 6.661 1.00 98.44 98 ALA A O 1
ATOM 774 N N . LEU A 1 99 ? -8.509 7.326 6.820 1.00 98.31 99 LEU A N 1
ATOM 775 C CA . LEU A 1 99 ? -8.040 8.378 7.732 1.00 98.31 99 LEU A CA 1
ATOM 776 C C . LEU A 1 99 ? -8.134 9.787 7.131 1.00 98.31 99 LEU A C 1
ATOM 778 O O . LEU A 1 99 ? -8.409 10.736 7.862 1.00 98.31 99 LEU A O 1
ATOM 782 N N . GLN A 1 100 ? -7.956 9.936 5.815 1.00 98.06 100 GLN A N 1
ATOM 783 C CA . GLN A 1 100 ? -8.150 11.213 5.112 1.00 98.06 100 GLN A CA 1
ATOM 784 C C . GLN A 1 100 ? -9.611 11.684 5.106 1.00 98.06 100 GLN A C 1
ATOM 786 O O . GLN A 1 100 ? -9.869 12.881 4.996 1.00 98.06 100 GLN A O 1
ATOM 791 N N . ARG A 1 101 ? -10.566 10.751 5.184 1.00 98.06 101 ARG A N 1
ATOM 792 C CA . ARG A 1 101 ? -12.012 11.018 5.101 1.00 98.06 101 ARG A CA 1
ATOM 793 C C . ARG A 1 101 ? -12.724 10.903 6.450 1.00 98.06 101 ARG A C 1
ATOM 795 O O . ARG A 1 101 ? -13.882 11.296 6.560 1.00 98.06 101 ARG A O 1
ATOM 802 N N . ALA A 1 102 ? -12.051 10.355 7.456 1.00 97.88 102 ALA A N 1
ATOM 803 C CA . ALA A 1 102 ? -12.619 10.058 8.757 1.00 97.88 102 ALA A CA 1
ATOM 804 C C . ALA A 1 102 ? -12.997 11.333 9.521 1.00 97.88 102 ALA A C 1
ATOM 806 O O . ALA A 1 102 ? -12.218 12.275 9.660 1.00 97.88 102 ALA A O 1
ATOM 807 N N . THR A 1 103 ? -14.186 11.319 10.117 1.00 98.50 103 THR A N 1
ATOM 808 C CA . THR A 1 103 ? -14.534 12.244 11.202 1.00 98.50 103 THR A CA 1
ATOM 809 C C . THR A 1 103 ? -13.656 11.981 12.436 1.00 98.50 103 THR A C 1
ATOM 811 O O . THR A 1 103 ? -13.133 10.873 12.587 1.00 98.50 103 THR A O 1
ATOM 814 N N . PRO A 1 104 ? -13.546 12.925 13.394 1.00 98.12 104 PRO A N 1
ATOM 815 C CA . PRO A 1 104 ? -12.793 12.694 14.632 1.00 98.12 104 PRO A CA 1
ATOM 816 C C . PRO A 1 104 ? -13.224 11.426 15.388 1.00 98.12 104 PRO A C 1
ATOM 818 O O . PRO A 1 104 ? -12.384 10.699 15.905 1.00 98.12 104 PRO A O 1
ATOM 821 N N . LYS A 1 105 ? -14.529 11.112 15.377 1.00 98.31 105 LYS A N 1
ATOM 822 C CA . LYS A 1 105 ? -15.073 9.883 15.976 1.00 98.31 105 LYS A CA 1
ATOM 823 C C . LYS A 1 105 ? -14.624 8.623 15.235 1.00 98.31 105 LYS A C 1
ATOM 825 O O . LYS A 1 105 ? -14.253 7.647 15.874 1.00 98.31 105 LYS A O 1
ATOM 830 N N . GLN A 1 106 ? -14.643 8.636 13.900 1.00 98.31 106 GLN A N 1
ATOM 831 C CA . GLN A 1 106 ? -14.166 7.505 13.095 1.00 98.31 106 GLN A CA 1
ATOM 832 C C . GLN A 1 106 ? -12.655 7.312 13.238 1.00 98.31 106 GLN A C 1
ATOM 834 O O . GLN A 1 106 ? -12.193 6.180 13.305 1.00 98.31 106 GLN A O 1
ATOM 839 N N . ARG A 1 107 ? -11.884 8.400 13.347 1.00 98.00 107 ARG A N 1
ATOM 840 C CA . ARG A 1 107 ? -10.445 8.323 13.605 1.00 98.00 107 ARG A CA 1
ATOM 841 C C . ARG A 1 107 ? -10.153 7.661 14.950 1.00 98.00 107 ARG A C 1
ATOM 843 O O . ARG A 1 107 ? -9.391 6.704 14.982 1.00 98.00 107 ARG A O 1
ATOM 850 N N . GLN A 1 108 ? -10.800 8.117 16.023 1.00 97.75 108 GLN A N 1
ATOM 851 C CA . GLN A 1 108 ? -10.662 7.490 17.340 1.00 97.75 108 GLN A CA 1
ATOM 852 C C . GLN A 1 108 ? -11.060 6.005 17.293 1.00 97.75 108 GLN A C 1
ATOM 854 O O . GLN A 1 108 ? -10.350 5.147 17.809 1.00 97.75 108 GLN A O 1
ATOM 859 N N . PHE A 1 109 ? -12.154 5.682 16.599 1.00 97.94 109 PHE A N 1
ATOM 860 C CA . PHE A 1 109 ? -12.579 4.298 16.394 1.00 97.94 109 PHE A CA 1
ATOM 861 C C . PHE A 1 109 ? -11.506 3.453 15.686 1.00 97.94 109 PHE A C 1
ATOM 863 O O . PHE A 1 109 ? -11.289 2.297 16.057 1.00 97.94 109 PHE A O 1
ATOM 870 N N . MET A 1 110 ? -10.799 4.012 14.698 1.00 98.12 110 MET A N 1
ATOM 871 C CA . MET A 1 110 ? -9.665 3.337 14.062 1.00 98.12 110 MET A CA 1
ATOM 872 C C . MET A 1 110 ? -8.492 3.146 15.031 1.00 98.12 110 MET A C 1
ATOM 874 O O . MET A 1 110 ? -7.950 2.049 15.094 1.00 98.12 110 MET A O 1
ATOM 878 N N . GLU A 1 111 ? -8.125 4.158 15.819 1.00 97.00 111 GLU A N 1
ATOM 879 C CA . GLU A 1 111 ? -7.046 4.073 16.825 1.00 97.00 111 GLU A CA 1
ATOM 880 C C . GLU A 1 111 ? -7.332 2.994 17.894 1.00 97.00 111 GLU A C 1
ATOM 882 O O . GLU A 1 111 ? -6.428 2.326 18.406 1.00 97.00 111 GLU A O 1
ATOM 887 N N . GLU A 1 112 ? -8.607 2.767 18.208 1.00 96.38 112 GLU A N 1
ATOM 888 C CA . GLU A 1 112 ? -9.036 1.748 19.163 1.00 96.38 112 GLU A CA 1
ATOM 889 C C . GLU A 1 112 ? -8.979 0.321 18.592 1.00 96.38 112 GLU A C 1
ATOM 891 O O . GLU A 1 112 ? -8.589 -0.590 19.328 1.00 96.38 112 GLU A O 1
ATOM 896 N N . ASN A 1 113 ? -9.310 0.117 17.311 1.00 97.19 113 ASN A N 1
ATOM 897 C CA . ASN A 1 113 ? -9.547 -1.219 16.738 1.00 97.19 113 ASN A CA 1
ATOM 89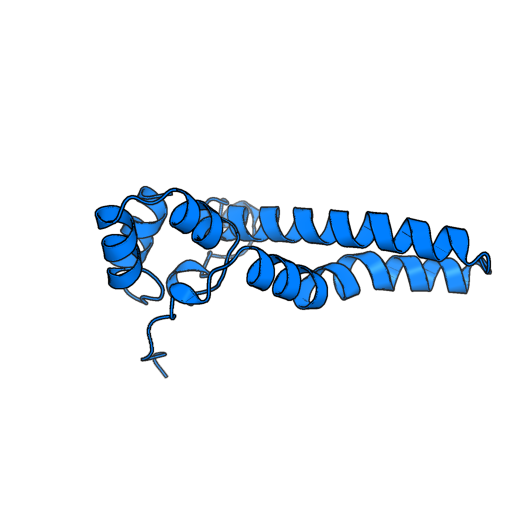8 C C . ASN A 1 113 ? -8.483 -1.693 15.721 1.00 97.19 113 ASN A C 1
ATOM 900 O O . ASN A 1 113 ? -8.349 -2.898 15.508 1.00 97.19 113 ASN A O 1
ATOM 904 N N . TYR A 1 114 ? -7.729 -0.792 15.085 1.00 97.56 114 TYR A N 1
ATOM 905 C CA . TYR A 1 114 ? -6.743 -1.141 14.052 1.00 97.56 114 TYR A CA 1
ATOM 906 C C . TYR A 1 114 ? -5.458 -1.733 14.657 1.00 97.56 114 TYR A C 1
ATOM 908 O O . TYR A 1 114 ? -5.008 -1.297 15.716 1.00 97.56 114 TYR A O 1
ATOM 916 N N . GLY A 1 115 ? -4.836 -2.710 13.986 1.00 96.50 115 GLY A N 1
ATOM 917 C CA . GLY A 1 115 ? -3.640 -3.395 14.499 1.00 96.50 115 GLY A CA 1
ATOM 918 C C . GLY A 1 115 ? -3.915 -4.334 15.677 1.00 96.50 115 GLY A C 1
ATOM 919 O O . GLY A 1 115 ? -3.060 -4.492 16.546 1.00 96.50 115 GLY A O 1
ATOM 920 N N . SER A 1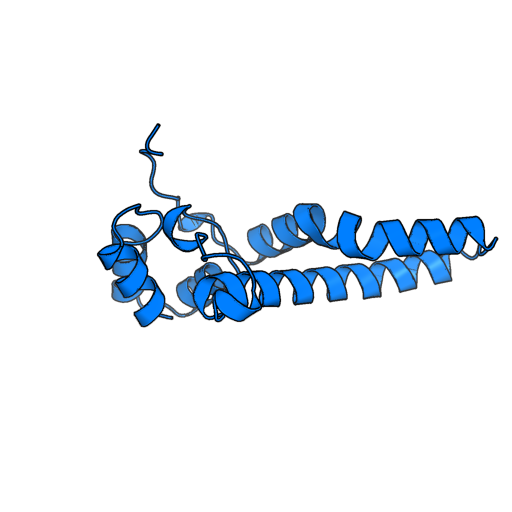 116 ? -5.120 -4.907 15.742 1.00 94.94 116 SER A N 1
ATOM 921 C CA . SER A 1 116 ? -5.543 -5.834 16.795 1.00 94.94 116 SER A CA 1
ATOM 922 C C . SER A 1 116 ? -5.613 -7.271 16.281 1.00 94.94 116 SER A C 1
ATOM 924 O O . SER A 1 116 ? -6.104 -7.523 15.182 1.00 94.94 116 SER A O 1
ATOM 926 N N . SER A 1 117 ? -5.187 -8.233 17.104 1.00 92.62 117 SER A N 1
ATOM 927 C CA . SER A 1 117 ? -5.380 -9.663 16.831 1.00 92.62 117 SER A CA 1
ATOM 928 C C . SER A 1 117 ? -6.804 -10.153 17.121 1.00 92.62 117 SER A C 1
ATOM 930 O O . SER A 1 117 ? -7.122 -11.293 16.784 1.00 92.62 117 SER A O 1
ATOM 932 N N . ASP A 1 118 ? -7.650 -9.319 17.735 1.00 95.25 118 ASP A N 1
ATOM 933 C CA . ASP A 1 118 ? -9.063 -9.614 17.978 1.00 95.25 118 ASP A CA 1
ATOM 934 C C . ASP A 1 118 ? -9.867 -9.587 16.659 1.00 95.25 118 ASP A C 1
ATOM 936 O O . ASP A 1 118 ? -9.967 -8.527 16.027 1.00 95.25 118 ASP A O 1
ATOM 940 N N . PRO A 1 119 ? -10.480 -10.712 16.239 1.00 95.12 119 PRO A N 1
ATOM 941 C CA . PRO A 1 119 ? -11.292 -10.770 15.027 1.00 95.12 119 PRO A CA 1
ATOM 942 C C . PRO A 1 119 ? -12.467 -9.783 15.011 1.00 95.12 119 PRO A C 1
ATOM 944 O O . PRO A 1 119 ? -12.837 -9.301 13.938 1.00 95.12 119 PRO A O 1
ATOM 947 N N . GLU A 1 120 ? -13.050 -9.445 16.167 1.00 97.31 120 GLU A N 1
ATOM 948 C CA . GLU A 1 120 ? -14.146 -8.472 16.227 1.00 97.31 120 GLU A CA 1
ATOM 949 C C . GLU A 1 120 ? -13.658 -7.055 15.913 1.00 97.31 120 GLU A C 1
ATOM 951 O O . GLU A 1 120 ? -14.321 -6.313 15.184 1.00 97.31 120 GLU A O 1
ATOM 956 N N . ALA A 1 121 ? -12.481 -6.679 16.419 1.00 96.75 121 ALA A N 1
ATOM 957 C CA . ALA A 1 121 ? -11.837 -5.408 16.099 1.00 96.75 121 ALA A CA 1
ATOM 958 C C . ALA A 1 121 ? -11.515 -5.299 14.597 1.00 96.75 121 ALA A C 1
ATOM 960 O O . ALA A 1 121 ? -11.771 -4.266 13.975 1.00 96.75 121 ALA A O 1
ATOM 961 N N . VAL A 1 122 ? -11.048 -6.387 13.982 1.00 96.69 122 VAL A N 1
ATOM 962 C CA . VAL A 1 122 ? -10.805 -6.449 12.531 1.00 96.69 122 VAL A CA 1
ATOM 963 C C . VAL A 1 122 ? -12.099 -6.261 11.742 1.00 96.69 122 VAL A C 1
ATOM 965 O O . VAL A 1 122 ? -12.144 -5.458 10.808 1.00 96.69 122 VAL A O 1
ATOM 968 N N . ALA A 1 123 ?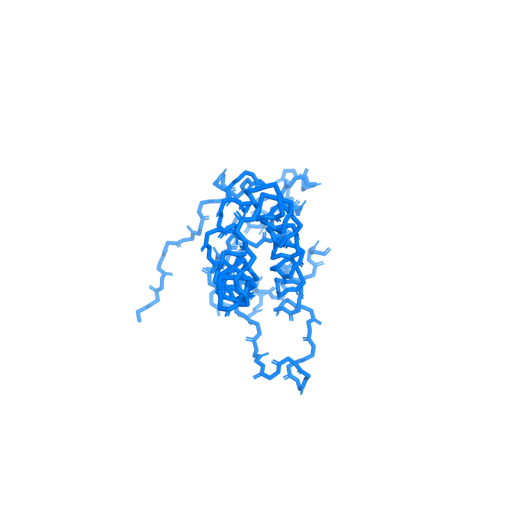 -13.167 -6.966 12.124 1.00 97.25 123 ALA A N 1
ATOM 969 C CA . ALA A 1 123 ? -14.467 -6.864 11.465 1.00 97.25 123 ALA A CA 1
ATOM 970 C C . ALA A 1 123 ? -15.053 -5.445 11.564 1.00 97.25 123 ALA A C 1
ATOM 972 O O . ALA A 1 123 ? -15.604 -4.936 10.588 1.00 97.25 123 ALA A O 1
ATOM 973 N N . LYS A 1 124 ? -14.876 -4.778 12.712 1.00 98.12 124 LYS A N 1
ATOM 974 C CA . LYS A 1 124 ? -15.257 -3.374 12.929 1.00 98.12 124 LYS A CA 1
ATOM 975 C C . LYS A 1 124 ? -14.560 -2.423 11.958 1.00 98.12 124 LYS A C 1
ATOM 977 O O . LYS A 1 124 ? -15.223 -1.574 11.371 1.00 98.12 124 LYS A O 1
ATOM 982 N N . ILE A 1 125 ? -13.249 -2.570 11.764 1.00 98.31 125 ILE A N 1
ATOM 983 C CA . ILE A 1 125 ? -12.501 -1.766 10.787 1.00 98.31 125 ILE A CA 1
ATOM 984 C C . ILE A 1 125 ? -12.976 -2.058 9.365 1.00 98.31 125 ILE A C 1
ATOM 986 O O . ILE A 1 125 ? -13.247 -1.127 8.614 1.00 98.31 125 ILE A O 1
ATOM 990 N N . ARG A 1 126 ? -13.121 -3.337 9.002 1.00 97.38 126 ARG A N 1
ATOM 991 C CA . ARG A 1 126 ? -13.601 -3.727 7.671 1.00 97.38 126 ARG A CA 1
ATOM 992 C C . ARG A 1 126 ? -14.991 -3.165 7.365 1.00 97.38 126 ARG A C 1
ATOM 994 O O . ARG A 1 126 ? -15.265 -2.862 6.215 1.00 97.38 126 ARG A O 1
ATOM 1001 N N . HIS A 1 127 ? -15.857 -3.042 8.371 1.00 97.75 127 HIS A N 1
ATOM 1002 C CA . HIS A 1 127 ? -17.180 -2.431 8.228 1.00 97.75 127 HIS A CA 1
ATOM 1003 C C . HIS A 1 127 ? -17.141 -0.897 8.135 1.00 97.75 127 HIS A C 1
ATOM 1005 O O . HIS A 1 127 ? -18.057 -0.299 7.581 1.00 97.75 127 HIS A O 1
ATOM 1011 N N . LEU A 1 128 ? -16.121 -0.256 8.714 1.00 97.88 128 LEU A N 1
ATOM 1012 C CA . LEU A 1 128 ? -15.938 1.193 8.627 1.00 97.88 128 LEU A CA 1
ATOM 1013 C C . LEU A 1 128 ? -15.503 1.641 7.221 1.00 97.88 128 LEU A C 1
ATOM 1015 O O . LEU A 1 128 ? -15.849 2.752 6.819 1.00 97.88 128 LEU A O 1
ATOM 1019 N N . TYR A 1 129 ? -14.704 0.818 6.539 1.00 96.50 129 TYR A N 1
ATOM 1020 C CA . TYR A 1 129 ? -14.275 1.033 5.153 1.00 96.50 129 TYR A CA 1
ATOM 1021 C C . TYR A 1 129 ? -15.450 0.996 4.176 1.00 96.50 129 TYR A C 1
ATOM 1023 O O . TYR A 1 129 ? -15.489 1.901 3.309 1.00 96.50 129 TYR A O 1
#

InterPro domains:
  IPR000092 Polyprenyl synthetase-like [PF00348] (4-129)
  IPR008949 Isoprenoid synthase domain superfamily [G3DSA:1.10.600.10] (1-129)
  IPR008949 Isoprenoid synthase domain superfamily [SSF48576] (6-129)
  IPR033749 Polyprenyl synthetase, conserved site [PS00444] (59-71)
  IPR039702 Farnesyl pyrophosphate synthase-like [PTHR11525] (4-129)

pLDDT: mean 95.06, std 9.63, range [36.44, 98.56]

Organism: Lygus hesperus (NCBI:txid30085)